Protein AF-A0A849G5W0-F1 (afdb_monomer_lite)

Foldseek 3Di:
DVVCVVVVHDDDPDLQVLLVVDPDNVVSQVVFADPVSPHGDPVSVVSSCVVCVVVVVVVVVVVVD

pLDDT: mean 93.34, std 6.47, range [57.12, 98.38]

Secondary structure (DSSP, 8-state):
-HHHHHTT----S-TTTTGGGSS-HHHHHHHHB-TTSSSB-HHHHHHHHHHHHHHHHHHHHHHH-

Structure (mmCIF, N/CA/C/O backbone):
data_AF-A0A849G5W0-F1
#
_entry.id   AF-A0A849G5W0-F1
#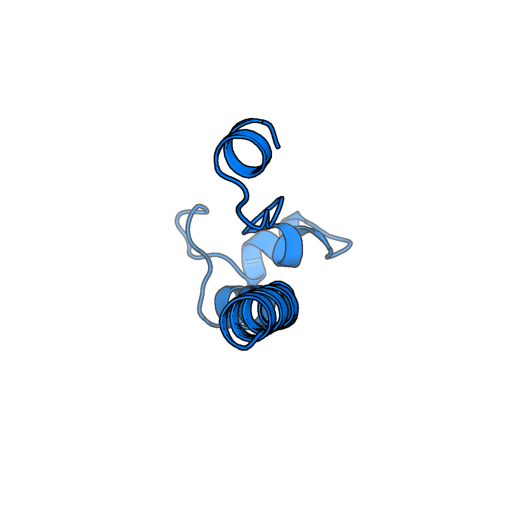
loop_
_atom_site.group_PDB
_atom_site.id
_atom_site.type_symbol
_atom_site.label_atom_id
_atom_site.label_alt_id
_atom_site.label_comp_id
_atom_site.label_asym_id
_atom_site.label_entity_id
_atom_site.label_seq_id
_atom_site.pdbx_PDB_ins_code
_atom_site.Cartn_x
_atom_site.Cartn_y
_atom_site.Cartn_z
_atom_site.occupancy
_atom_site.B_iso_or_equiv
_atom_site.auth_seq_id
_atom_site.auth_comp_id
_atom_site.auth_asym_id
_atom_site.auth_atom_id
_atom_site.pdbx_PDB_model_num
ATOM 1 N N . PRO A 1 1 ? 0.377 7.131 12.157 1.00 92.69 1 PRO A N 1
ATOM 2 C CA . PRO A 1 1 ? 0.145 6.551 13.505 1.00 92.69 1 PRO A CA 1
ATOM 3 C C . PRO A 1 1 ? -0.857 7.366 14.324 1.00 92.69 1 PRO A C 1
ATOM 5 O O . PRO A 1 1 ? -1.945 6.865 14.566 1.00 92.69 1 PRO A O 1
ATOM 8 N N . GLU A 1 2 ? -0.558 8.642 14.597 1.00 97.56 2 GLU A N 1
ATOM 9 C CA . GLU A 1 2 ? -1.355 9.531 15.468 1.00 97.56 2 GLU A CA 1
ATOM 10 C C . GLU A 1 2 ? -2.870 9.532 15.195 1.00 97.56 2 GLU A C 1
ATOM 12 O O . GLU A 1 2 ? -3.663 9.324 16.108 1.00 97.56 2 GLU A O 1
ATOM 17 N N . LEU A 1 3 ? -3.300 9.723 13.941 1.00 97.12 3 LEU A N 1
ATOM 18 C CA . LEU A 1 3 ? -4.733 9.734 13.610 1.00 97.12 3 LEU A CA 1
ATOM 19 C C . LEU A 1 3 ? -5.403 8.383 13.880 1.00 97.12 3 LEU A C 1
ATOM 21 O O . LEU A 1 3 ? -6.509 8.335 14.406 1.00 97.12 3 LEU A O 1
ATOM 25 N N . SER A 1 4 ? -4.722 7.286 13.551 1.00 96.81 4 SER A N 1
ATOM 26 C CA . SER A 1 4 ? -5.253 5.943 13.788 1.00 96.81 4 SER A CA 1
ATOM 27 C C . SER A 1 4 ? -5.451 5.681 15.276 1.00 96.81 4 SER A C 1
ATOM 29 O O . SER A 1 4 ? -6.470 5.137 15.681 1.00 96.81 4 SER A O 1
ATOM 31 N N . GLU A 1 5 ? -4.494 6.122 16.091 1.00 96.75 5 GLU A N 1
ATOM 32 C CA . GLU A 1 5 ? -4.547 6.024 17.549 1.00 96.75 5 GLU A CA 1
ATOM 33 C C . GLU A 1 5 ? -5.660 6.911 18.125 1.00 96.75 5 GLU A C 1
ATOM 35 O O . GLU A 1 5 ? -6.437 6.459 18.961 1.00 96.75 5 GLU A O 1
ATOM 40 N N . THR A 1 6 ? -5.793 8.142 17.619 1.00 98.19 6 THR A N 1
ATOM 41 C CA . THR A 1 6 ? -6.810 9.119 18.051 1.00 98.19 6 THR A CA 1
ATOM 42 C C . THR A 1 6 ? -8.231 8.598 17.848 1.00 98.19 6 THR A C 1
ATOM 44 O O . THR A 1 6 ? -9.102 8.826 18.685 1.00 98.19 6 THR A O 1
ATOM 47 N N . TYR A 1 7 ? -8.469 7.897 16.740 1.00 96.00 7 TYR A N 1
ATOM 48 C CA . TYR A 1 7 ? -9.794 7.401 16.370 1.00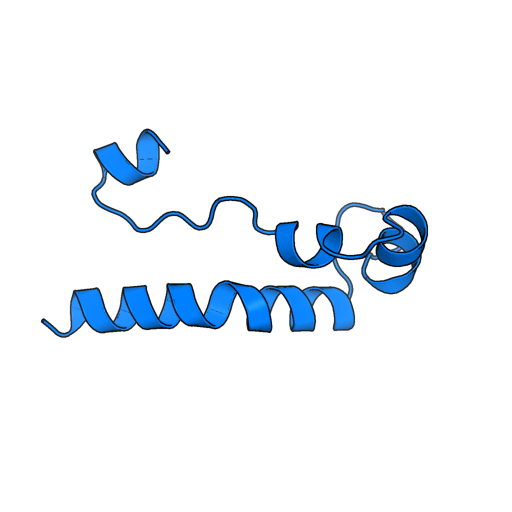 96.00 7 TYR A CA 1
ATOM 49 C C . TYR A 1 7 ? -9.986 5.902 16.625 1.00 96.00 7 TYR A C 1
ATOM 51 O O . TYR A 1 7 ? -11.032 5.363 16.272 1.00 96.00 7 TYR A O 1
ATOM 59 N N . GLY A 1 8 ? -9.006 5.225 17.233 1.00 93.50 8 GLY A N 1
ATOM 60 C CA . GLY A 1 8 ? -9.081 3.791 17.517 1.00 93.50 8 GLY A CA 1
ATOM 61 C C . GLY A 1 8 ? -9.247 2.924 16.265 1.00 93.50 8 GLY A C 1
ATOM 62 O O . GLY A 1 8 ? -9.951 1.918 16.305 1.00 93.50 8 GLY A O 1
ATOM 63 N N . THR A 1 9 ? -8.645 3.316 15.139 1.00 94.19 9 THR A N 1
ATOM 64 C CA . THR A 1 9 ? -8.706 2.560 13.880 1.00 94.19 9 THR A CA 1
ATOM 65 C C . THR A 1 9 ? -7.458 1.707 13.675 1.00 94.19 9 THR A C 1
ATOM 67 O O . THR A 1 9 ? -6.403 1.971 14.255 1.00 94.19 9 THR A O 1
ATOM 70 N N . LEU A 1 10 ? -7.547 0.720 12.781 1.00 95.62 10 LEU A N 1
ATOM 71 C CA . LEU A 1 10 ? -6.372 0.015 12.267 1.00 95.62 10 LEU A CA 1
ATOM 72 C C . LEU A 1 10 ? -5.550 0.912 11.331 1.00 95.62 10 LEU A C 1
ATOM 74 O O . LEU A 1 10 ? -6.105 1.725 10.588 1.00 95.62 10 LEU A O 1
ATOM 78 N N . LEU A 1 11 ? -4.228 0.711 11.321 1.00 96.38 11 LEU A N 1
ATOM 79 C CA . LEU A 1 11 ? -3.295 1.411 10.439 1.00 96.38 11 LEU A CA 1
ATOM 80 C C . LEU A 1 11 ? -2.587 0.432 9.502 1.00 96.38 11 LEU A C 1
ATOM 82 O O . LEU A 1 11 ? -1.791 -0.389 9.948 1.00 96.38 11 LEU A O 1
ATOM 86 N N . TYR A 1 12 ? -2.775 0.608 8.193 1.00 96.38 12 TYR A N 1
ATOM 87 C CA . TYR A 1 12 ? -1.890 0.024 7.186 1.00 96.38 12 TYR A CA 1
ATOM 88 C C . TYR A 1 12 ? -0.822 1.061 6.787 1.00 96.38 12 TYR A C 1
ATOM 90 O O . TYR A 1 12 ? -1.159 2.069 6.163 1.00 96.38 12 TYR A O 1
ATOM 98 N N . PRO A 1 13 ? 0.459 0.879 7.162 1.00 93.25 13 PRO A N 1
ATOM 99 C CA . PRO A 1 13 ? 1.433 1.975 7.214 1.00 93.25 13 PRO A CA 1
ATOM 100 C C . PRO A 1 13 ? 1.903 2.487 5.846 1.00 93.25 13 PRO A C 1
ATOM 102 O O . PRO A 1 13 ? 2.324 3.637 5.741 1.00 93.25 13 PRO A O 1
ATOM 105 N N . ASN A 1 14 ? 1.863 1.657 4.800 1.00 94.31 14 ASN A N 1
ATOM 106 C CA . ASN A 1 14 ? 2.238 2.066 3.449 1.00 94.31 14 ASN A CA 1
ATOM 107 C C . ASN A 1 14 ? 1.448 1.275 2.405 1.00 94.31 14 ASN A C 1
ATOM 109 O O . ASN A 1 14 ? 1.739 0.102 2.165 1.00 94.31 14 ASN A O 1
ATOM 113 N N . PHE A 1 15 ? 0.503 1.945 1.742 1.00 94.00 15 PHE A N 1
ATOM 114 C CA . PHE A 1 15 ? -0.356 1.333 0.728 1.00 94.00 15 PHE A CA 1
ATOM 115 C C . PHE A 1 15 ? 0.435 0.718 -0.439 1.00 94.00 15 PHE A C 1
ATOM 117 O O . PHE A 1 15 ? 0.154 -0.398 -0.861 1.00 94.00 15 PHE A O 1
ATOM 124 N N . LEU A 1 16 ? 1.483 1.405 -0.904 1.00 93.44 16 LEU A N 1
ATOM 125 C CA . LEU A 1 16 ? 2.358 0.939 -1.987 1.00 93.44 16 LEU A CA 1
ATOM 126 C C . LEU A 1 16 ? 3.540 0.100 -1.479 1.00 93.44 16 LEU A C 1
ATOM 128 O O . LEU A 1 16 ? 4.392 -0.317 -2.262 1.00 93.44 16 LEU A O 1
ATOM 132 N N . GLY A 1 17 ? 3.612 -0.168 -0.171 1.00 92.62 17 GLY A N 1
ATOM 133 C CA . GLY A 1 17 ? 4.739 -0.861 0.453 1.00 92.62 17 GLY A CA 1
ATOM 134 C C . GLY A 1 17 ? 4.962 -2.267 -0.102 1.00 92.62 17 GLY A C 1
ATOM 135 O O . GLY A 1 17 ? 6.097 -2.729 -0.139 1.00 92.62 17 GLY A O 1
ATOM 136 N N . ALA A 1 18 ? 3.906 -2.921 -0.596 1.00 93.12 18 ALA A N 1
ATOM 137 C CA . ALA A 1 18 ? 3.997 -4.220 -1.261 1.00 93.12 18 ALA A CA 1
ATOM 138 C C . ALA A 1 18 ? 4.866 -4.186 -2.532 1.00 93.12 18 ALA A C 1
ATOM 140 O O . ALA A 1 18 ? 5.580 -5.147 -2.802 1.00 93.12 18 ALA A O 1
ATOM 141 N N . LEU A 1 19 ? 4.861 -3.069 -3.266 1.00 92.44 19 LEU A N 1
ATOM 142 C CA . LEU A 1 19 ? 5.649 -2.900 -4.492 1.00 92.44 19 LEU A CA 1
ATOM 143 C C . LEU A 1 19 ? 7.130 -2.628 -4.188 1.00 92.44 19 LEU A C 1
ATOM 145 O O . LEU A 1 19 ? 8.006 -2.965 -4.976 1.00 92.44 19 LEU A O 1
ATOM 149 N N . ALA A 1 20 ? 7.419 -2.039 -3.023 1.00 81.69 20 ALA A N 1
ATOM 150 C CA . ALA A 1 20 ? 8.770 -1.680 -2.590 1.00 81.69 20 ALA A CA 1
ATOM 151 C C . ALA A 1 20 ? 9.536 -2.825 -1.900 1.00 81.69 20 ALA A C 1
ATOM 153 O O . ALA A 1 20 ? 10.700 -2.645 -1.558 1.00 81.69 20 ALA A O 1
ATOM 154 N N . LYS A 1 21 ? 8.898 -3.984 -1.680 1.00 79.94 21 LYS A N 1
ATOM 155 C CA . LYS A 1 21 ? 9.551 -5.197 -1.148 1.00 79.94 21 LYS A CA 1
ATOM 156 C C . LYS A 1 21 ? 10.406 -5.929 -2.189 1.00 79.94 21 LYS A C 1
ATOM 158 O O . LYS A 1 21 ? 11.057 -6.906 -1.841 1.00 79.94 21 LYS A O 1
ATOM 163 N N . GLN A 1 22 ? 10.372 -5.483 -3.442 1.00 77.12 22 GLN A N 1
ATOM 164 C CA . GLN A 1 22 ? 11.213 -6.011 -4.509 1.00 77.12 22 GLN A CA 1
ATOM 165 C C . GLN A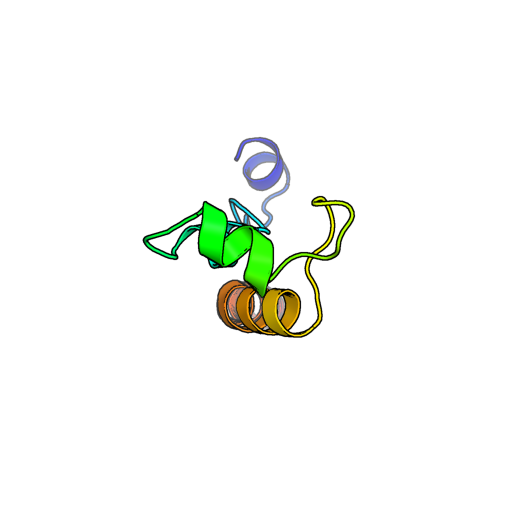 1 22 ? 12.632 -5.454 -4.378 1.00 77.12 22 GLN A C 1
ATOM 167 O O . GLN A 1 22 ? 12.803 -4.252 -4.167 1.00 77.12 22 GLN A O 1
ATOM 172 N N . ASP A 1 23 ? 13.636 -6.316 -4.538 1.00 82.19 23 ASP A N 1
ATOM 173 C CA . ASP A 1 23 ? 15.050 -5.944 -4.387 1.00 82.19 23 ASP A CA 1
ATOM 174 C C . ASP A 1 23 ? 15.471 -4.833 -5.366 1.00 82.19 23 ASP A C 1
ATOM 176 O O . ASP A 1 23 ? 16.246 -3.940 -5.016 1.00 82.19 23 ASP A O 1
ATOM 180 N N . ASP A 1 24 ? 14.917 -4.843 -6.584 1.00 89.25 24 ASP A N 1
ATOM 181 C CA . ASP A 1 24 ? 15.108 -3.787 -7.578 1.00 89.25 24 ASP A CA 1
ATOM 182 C C . ASP A 1 24 ? 13.861 -2.904 -7.696 1.00 89.25 24 ASP A C 1
ATOM 184 O O . ASP A 1 24 ? 12.880 -3.210 -8.381 1.00 89.25 24 ASP A O 1
ATOM 188 N N . ARG A 1 25 ? 13.941 -1.730 -7.067 1.00 85.25 25 ARG A N 1
ATOM 189 C CA . ARG A 1 25 ? 12.880 -0.723 -7.102 1.00 85.25 25 ARG A CA 1
ATOM 190 C C . ARG A 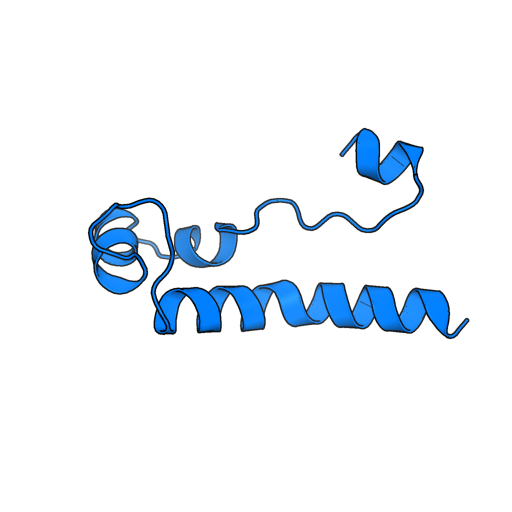1 25 ? 12.605 -0.186 -8.508 1.00 85.25 25 ARG A C 1
ATOM 192 O O . ARG A 1 25 ? 11.468 0.176 -8.797 1.00 85.25 25 ARG A O 1
ATOM 199 N N . LYS A 1 26 ? 13.612 -0.087 -9.380 1.00 88.38 26 LYS A N 1
ATOM 200 C CA . LYS A 1 26 ? 13.423 0.425 -10.744 1.00 88.38 26 LYS A CA 1
ATOM 201 C C . LYS A 1 26 ? 12.698 -0.610 -11.597 1.00 88.38 26 LYS A C 1
ATOM 203 O O . LYS A 1 26 ? 11.777 -0.238 -12.320 1.00 88.38 26 LYS A O 1
ATOM 208 N N . ALA A 1 27 ? 13.077 -1.880 -11.478 1.00 89.94 27 ALA A N 1
ATOM 209 C CA . ALA A 1 27 ? 12.360 -2.975 -12.124 1.00 89.94 27 ALA A CA 1
ATOM 210 C C . ALA A 1 27 ? 10.903 -3.041 -11.639 1.00 89.94 27 ALA A C 1
ATOM 212 O O . ALA A 1 27 ? 9.992 -3.055 -12.460 1.00 89.94 27 ALA A O 1
ATOM 213 N N . ALA A 1 28 ? 10.672 -2.938 -10.327 1.00 89.62 28 ALA A N 1
ATOM 214 C CA . ALA A 1 28 ? 9.326 -2.945 -9.759 1.00 89.62 28 ALA A CA 1
ATOM 215 C C . ALA A 1 28 ? 8.449 -1.782 -10.256 1.00 89.62 28 ALA A C 1
ATOM 217 O O . ALA A 1 28 ? 7.263 -1.972 -10.514 1.00 89.62 28 ALA A O 1
ATOM 218 N N . LEU A 1 29 ? 9.015 -0.581 -10.425 1.00 89.94 29 LEU A N 1
ATOM 219 C CA . LEU A 1 29 ? 8.283 0.549 -11.007 1.00 89.94 29 LEU A CA 1
ATOM 220 C C . LEU A 1 29 ? 7.911 0.302 -12.474 1.00 89.94 29 LEU A C 1
ATOM 222 O O . LEU A 1 29 ? 6.824 0.683 -12.887 1.00 89.94 29 LEU A O 1
ATOM 226 N N . LEU A 1 30 ? 8.788 -0.330 -13.257 1.00 92.44 30 LEU A N 1
ATOM 227 C CA . LEU A 1 30 ? 8.496 -0.666 -14.655 1.00 92.44 30 LEU A CA 1
ATOM 228 C C . LEU A 1 30 ? 7.446 -1.778 -14.778 1.00 92.44 30 LEU A C 1
ATOM 230 O O . LEU A 1 30 ? 6.662 -1.771 -15.722 1.00 92.44 30 LEU A O 1
ATOM 234 N N . GLU A 1 31 ? 7.446 -2.727 -13.844 1.00 95.12 31 GLU A N 1
ATOM 235 C CA . GLU A 1 31 ? 6.590 -3.911 -13.890 1.00 95.12 31 GLU A CA 1
ATOM 236 C C . GLU A 1 31 ? 5.199 -3.672 -13.294 1.00 95.12 31 GLU A C 1
ATOM 238 O O . GLU A 1 31 ? 4.212 -4.148 -13.849 1.00 95.12 31 GLU A O 1
ATOM 243 N N . TYR A 1 32 ? 5.096 -2.921 -12.193 1.00 97.06 32 TYR A N 1
ATOM 244 C CA . TYR A 1 32 ? 3.868 -2.837 -11.390 1.00 97.06 32 TYR A CA 1
ATOM 245 C C . TYR A 1 32 ? 3.168 -1.473 -11.424 1.00 97.06 32 TYR A C 1
ATOM 247 O O . TYR A 1 32 ? 2.096 -1.332 -10.831 1.00 97.06 32 TYR A O 1
ATOM 255 N N . MET A 1 33 ? 3.729 -0.473 -12.112 1.00 96.44 33 MET A N 1
ATOM 256 C CA . MET A 1 33 ? 3.118 0.855 -12.256 1.00 96.44 33 MET A CA 1
ATOM 257 C C . MET A 1 33 ? 2.608 1.110 -13.676 1.00 96.44 33 MET A C 1
ATOM 259 O O . MET A 1 33 ? 3.023 0.485 -14.650 1.00 96.44 33 MET A O 1
ATOM 263 N N . GLN A 1 34 ? 1.682 2.054 -13.786 1.00 97.50 34 GLN A N 1
ATOM 264 C CA . GLN A 1 34 ? 1.248 2.654 -15.040 1.00 97.50 34 GLN A CA 1
ATOM 265 C C . GLN A 1 34 ? 2.306 3.650 -15.551 1.00 97.50 34 GLN A C 1
ATOM 267 O O . GLN A 1 34 ? 3.157 4.096 -14.774 1.00 97.50 34 GLN A O 1
ATOM 272 N N . PRO A 1 35 ? 2.258 4.054 -16.838 1.00 95.88 35 PRO A N 1
ATOM 273 C CA . PRO A 1 35 ? 3.253 4.958 -17.426 1.00 95.88 35 PRO A CA 1
ATOM 274 C C . PRO A 1 35 ? 3.400 6.321 -16.734 1.00 95.88 35 PRO A C 1
ATOM 276 O O . PRO A 1 35 ? 4.412 6.989 -16.926 1.00 95.88 35 PRO A O 1
ATOM 279 N N . ASP A 1 36 ? 2.412 6.745 -15.942 1.00 95.19 36 ASP A N 1
ATOM 280 C CA . ASP A 1 36 ? 2.475 7.991 -15.172 1.00 95.19 36 ASP A CA 1
ATOM 281 C C . ASP A 1 36 ? 3.365 7.910 -13.920 1.00 95.19 36 ASP A C 1
ATOM 283 O O . ASP A 1 36 ? 3.686 8.940 -13.330 1.00 95.19 36 ASP A O 1
ATOM 287 N N . GLY A 1 37 ? 3.776 6.704 -13.514 1.00 91.69 37 GLY A N 1
ATOM 28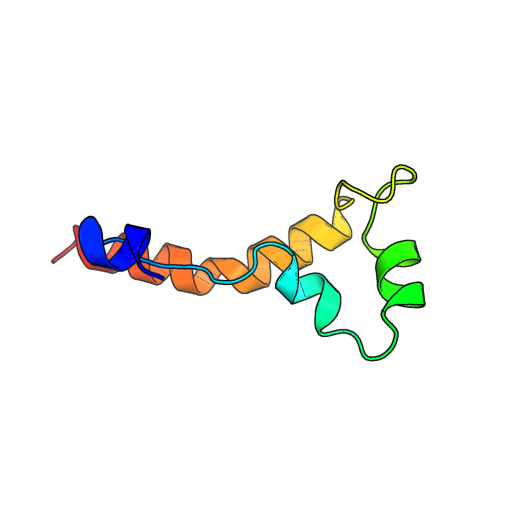8 C CA . GLY A 1 37 ? 4.614 6.473 -12.339 1.00 91.69 37 GLY A CA 1
ATOM 289 C C . GLY A 1 37 ? 3.929 6.746 -10.995 1.00 91.69 37 GLY A C 1
ATOM 290 O O . GLY A 1 37 ? 4.610 6.748 -9.970 1.00 91.69 37 GLY A O 1
ATOM 291 N N . ILE A 1 38 ? 2.612 6.970 -10.977 1.00 93.44 38 ILE A N 1
ATOM 292 C CA . ILE A 1 38 ? 1.827 7.289 -9.774 1.00 93.44 38 ILE A CA 1
ATOM 293 C C . ILE A 1 38 ? 0.845 6.160 -9.456 1.00 93.44 38 ILE A C 1
ATOM 295 O O . ILE A 1 38 ? 0.677 5.808 -8.287 1.00 93.44 38 ILE A O 1
ATOM 299 N N . HIS A 1 39 ? 0.229 5.558 -10.474 1.00 97.12 39 HIS A N 1
ATOM 300 C CA . HIS A 1 39 ? -0.791 4.531 -10.277 1.00 97.12 39 HIS A CA 1
ATOM 301 C C . HIS A 1 39 ? -0.233 3.119 -10.485 1.00 97.12 39 HIS A C 1
ATOM 303 O O . HIS A 1 39 ? 0.479 2.889 -11.461 1.00 97.12 39 HIS A O 1
ATOM 309 N N . PRO A 1 40 ? -0.579 2.138 -9.633 1.00 97.62 40 PRO A N 1
ATOM 310 C CA . PRO A 1 40 ? -0.311 0.733 -9.920 1.00 97.62 40 PRO A CA 1
ATOM 311 C C . PRO A 1 40 ? -1.100 0.240 -11.143 1.00 97.62 40 PRO A C 1
ATOM 313 O O . PRO A 1 40 ? -2.217 0.697 -11.410 1.00 97.62 40 PRO A O 1
ATOM 316 N N . ASN A 1 41 ? -0.540 -0.714 -11.883 1.00 98.12 41 ASN A N 1
ATOM 317 C CA . ASN A 1 41 ? -1.275 -1.478 -12.895 1.00 98.12 41 ASN A CA 1
ATOM 318 C C . ASN A 1 41 ? -2.003 -2.680 -12.254 1.00 98.12 41 ASN A C 1
ATOM 320 O O . ASN A 1 41 ? -1.995 -2.829 -11.032 1.00 98.12 41 ASN A O 1
ATOM 324 N N . SER A 1 42 ? -2.651 -3.534 -13.054 1.00 98.38 42 SER A N 1
ATOM 325 C CA . SER A 1 42 ? -3.415 -4.682 -12.536 1.00 98.38 42 SER A CA 1
ATOM 326 C C . SER A 1 42 ? -2.578 -5.625 -11.668 1.00 98.38 42 SER A C 1
ATOM 328 O O . SER A 1 42 ? -3.043 -6.043 -10.611 1.00 98.38 42 SER A O 1
ATOM 330 N N . GLU A 1 43 ? -1.337 -5.909 -12.062 1.00 97.56 43 GLU A N 1
ATOM 331 C CA . GLU A 1 43 ? -0.436 -6.775 -11.294 1.00 97.56 43 GLU A CA 1
ATOM 332 C C . GLU A 1 43 ? 0.012 -6.102 -9.993 1.00 97.56 43 GLU A C 1
ATOM 334 O O . GLU A 1 43 ? -0.004 -6.717 -8.925 1.00 97.56 43 GLU A O 1
ATOM 339 N N . GLY A 1 44 ? 0.317 -4.802 -10.046 1.00 96.94 44 GLY A N 1
ATOM 340 C CA . GLY A 1 44 ? 0.625 -4.020 -8.852 1.00 96.94 44 GLY A CA 1
ATOM 341 C C . GLY A 1 44 ? -0.539 -3.989 -7.857 1.00 96.94 44 GLY A C 1
ATOM 342 O O . GLY A 1 44 ? -0.338 -4.164 -6.654 1.00 96.94 44 GLY A O 1
ATOM 343 N N . VAL A 1 45 ? -1.773 -3.840 -8.348 1.00 98.12 45 VAL A N 1
ATOM 344 C CA . VAL A 1 45 ? -2.983 -3.931 -7.517 1.00 98.12 45 VAL A CA 1
ATOM 345 C C . VAL A 1 45 ? -3.113 -5.319 -6.890 1.00 98.12 45 VAL A C 1
ATOM 347 O O . VAL A 1 45 ? -3.366 -5.401 -5.688 1.00 98.12 45 VAL A O 1
ATOM 350 N N . SER A 1 46 ? -2.891 -6.400 -7.644 1.00 98.00 46 SER A N 1
ATOM 351 C CA . SER A 1 46 ? -2.938 -7.773 -7.115 1.00 98.00 46 SER A CA 1
ATOM 352 C C . SER A 1 46 ? -1.971 -7.975 -5.942 1.00 98.00 46 SER A C 1
ATOM 354 O O . SER A 1 46 ? -2.360 -8.524 -4.908 1.00 98.00 46 SER A O 1
ATOM 356 N N . LEU A 1 47 ? -0.739 -7.462 -6.046 1.00 96.31 47 LEU A N 1
ATOM 357 C CA . LEU A 1 47 ? 0.242 -7.506 -4.955 1.00 96.31 47 LEU A CA 1
ATOM 358 C C . LEU A 1 47 ? -0.207 -6.709 -3.724 1.00 96.31 47 LEU A C 1
ATOM 360 O O . LEU A 1 47 ? -0.076 -7.180 -2.589 1.00 96.31 47 LEU A O 1
ATOM 364 N N . ILE A 1 48 ? -0.744 -5.505 -3.932 1.00 97.06 48 ILE A N 1
ATOM 365 C CA . ILE A 1 48 ? -1.244 -4.657 -2.844 1.00 97.06 48 ILE A CA 1
ATOM 366 C C . ILE A 1 48 ? -2.411 -5.346 -2.130 1.00 97.06 48 ILE A C 1
ATOM 368 O O . ILE A 1 48 ? -2.400 -5.427 -0.903 1.00 97.06 48 ILE A O 1
ATOM 372 N N . VAL A 1 49 ? -3.372 -5.900 -2.876 1.00 97.94 49 VAL A N 1
ATOM 373 C CA . VAL A 1 49 ? -4.533 -6.618 -2.325 1.00 97.94 49 VAL A CA 1
ATOM 374 C C . VAL A 1 49 ? -4.095 -7.834 -1.508 1.00 97.94 49 VAL A C 1
ATOM 376 O O . VAL A 1 49 ? -4.558 -8.007 -0.381 1.00 97.94 49 VAL A O 1
ATOM 379 N N . GLY A 1 50 ? -3.156 -8.636 -2.020 1.00 97.19 50 GLY A N 1
ATOM 380 C CA . GLY A 1 50 ? -2.610 -9.775 -1.276 1.00 97.19 50 GLY A CA 1
ATOM 381 C C . GLY A 1 50 ? -1.925 -9.363 0.033 1.00 97.19 50 GLY A C 1
ATOM 382 O O . GLY A 1 50 ? -2.030 -10.059 1.040 1.00 97.19 50 GLY A O 1
ATOM 383 N N . SER A 1 51 ? -1.270 -8.201 0.043 1.00 96.81 51 SER A N 1
ATOM 384 C CA . SER A 1 51 ? -0.564 -7.664 1.211 1.00 96.81 51 SER A CA 1
ATOM 385 C C . SER A 1 51 ? -1.497 -7.013 2.245 1.00 96.81 51 SER A C 1
ATOM 387 O O . SER A 1 51 ? -1.288 -7.171 3.449 1.00 96.81 51 SER A O 1
ATOM 389 N N . ILE A 1 52 ? -2.529 -6.281 1.809 1.00 97.44 52 ILE A N 1
ATOM 390 C CA . ILE A 1 52 ? -3.479 -5.599 2.707 1.00 97.44 52 ILE A CA 1
ATOM 391 C C . ILE A 1 52 ? -4.580 -6.537 3.224 1.00 97.44 52 ILE A C 1
ATOM 393 O O . ILE A 1 52 ? -5.123 -6.296 4.299 1.00 97.44 52 ILE A O 1
ATOM 397 N N . GLY A 1 53 ? -4.879 -7.630 2.511 1.00 97.25 53 GLY A N 1
ATOM 398 C CA . GLY A 1 53 ? -5.939 -8.586 2.847 1.00 97.25 53 GLY A CA 1
ATOM 399 C C . GLY A 1 53 ? -5.985 -9.019 4.322 1.00 97.25 53 GLY A C 1
ATOM 400 O O . GLY A 1 53 ? -7.052 -8.925 4.928 1.00 97.25 53 GLY A O 1
ATOM 401 N N . PRO A 1 54 ? -4.861 -9.413 4.955 1.00 96.62 54 PRO A N 1
ATOM 402 C CA . PRO A 1 54 ? -4.843 -9.751 6.380 1.00 96.62 54 PRO A CA 1
ATOM 403 C C . PRO A 1 54 ? -5.310 -8.621 7.316 1.00 96.62 54 PRO A C 1
ATOM 405 O O . PRO A 1 54 ? -6.019 -8.899 8.276 1.00 96.62 54 PRO A O 1
ATOM 408 N N . HIS A 1 55 ? -4.996 -7.354 7.014 1.00 96.00 55 HIS A N 1
ATOM 409 C CA . HIS A 1 55 ? -5.449 -6.201 7.812 1.00 96.00 55 HIS A CA 1
ATOM 410 C C . HIS A 1 55 ? -6.954 -5.953 7.632 1.00 96.00 55 HIS A C 1
ATOM 412 O O . HIS A 1 55 ? -7.644 -5.534 8.556 1.00 96.00 55 HIS A O 1
ATOM 418 N N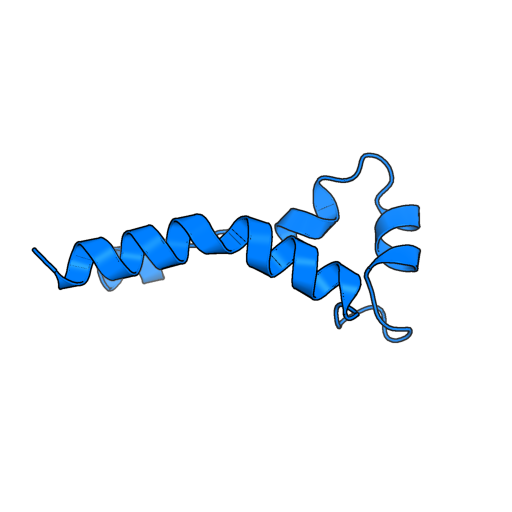 . VAL A 1 56 ? -7.492 -6.244 6.443 1.00 96.25 56 VAL A N 1
ATOM 419 C CA . VAL A 1 56 ? -8.943 -6.207 6.207 1.00 96.25 56 VAL A CA 1
ATOM 420 C C . VAL A 1 56 ? -9.643 -7.315 6.997 1.00 96.25 56 VAL A C 1
ATOM 422 O O . VAL A 1 56 ? -10.712 -7.088 7.555 1.00 96.25 56 VAL A O 1
ATOM 425 N N . MET A 1 57 ? -9.042 -8.502 7.098 1.00 97.31 57 MET A N 1
ATOM 426 C CA . MET A 1 57 ? -9.579 -9.578 7.937 1.00 97.31 57 MET A CA 1
ATOM 427 C C . MET A 1 57 ? -9.537 -9.229 9.428 1.00 97.31 57 MET A C 1
ATOM 429 O O . MET A 1 57 ? -10.495 -9.519 10.140 1.00 97.31 57 MET A O 1
ATOM 433 N N . GLU A 1 58 ? -8.474 -8.569 9.893 1.00 95.81 58 GLU A N 1
ATOM 434 C CA . GLU A 1 58 ? -8.399 -8.014 11.250 1.00 95.81 58 GLU A CA 1
ATOM 435 C C . GLU A 1 58 ? -9.539 -7.018 11.502 1.00 95.81 58 GLU A C 1
ATOM 437 O O . GLU A 1 58 ? -10.252 -7.146 12.496 1.00 95.81 58 GLU A O 1
ATOM 442 N N . LEU A 1 59 ? -9.796 -6.108 10.554 1.00 94.62 59 LEU A N 1
ATOM 443 C CA . LEU A 1 59 ? -10.917 -5.168 10.635 1.00 94.62 59 LEU A CA 1
ATOM 444 C C . LEU A 1 59 ? -12.265 -5.887 10.766 1.00 94.62 59 LEU A C 1
ATOM 446 O O . LEU A 1 59 ? -13.100 -5.490 11.573 1.00 94.62 59 LEU A O 1
ATOM 450 N N . VAL A 1 60 ? -12.488 -6.944 9.979 1.00 96.19 60 VAL A N 1
ATOM 451 C CA . VAL A 1 60 ? -13.726 -7.736 10.042 1.00 96.19 60 VAL A CA 1
ATOM 452 C C . VAL A 1 60 ? -13.891 -8.403 11.407 1.00 96.19 60 VAL A C 1
ATOM 454 O O . VAL A 1 60 ? -15.008 -8.451 11.918 1.00 96.19 60 VAL A O 1
ATOM 457 N N . ASN A 1 61 ? -12.809 -8.912 11.996 1.00 95.88 61 ASN A N 1
ATOM 458 C CA . ASN A 1 61 ? -12.862 -9.558 13.306 1.00 95.88 61 ASN A CA 1
ATOM 459 C C . ASN A 1 61 ? -13.185 -8.555 14.423 1.00 95.88 61 ASN A C 1
ATOM 461 O O . ASN A 1 61 ? -14.037 -8.856 15.248 1.00 95.88 61 ASN A O 1
ATOM 465 N N . LEU A 1 62 ? -12.624 -7.340 14.383 1.00 91.81 62 LEU A N 1
ATOM 466 C CA . LEU A 1 62 ? -12.913 -6.286 15.369 1.00 91.81 62 LEU A CA 1
ATOM 467 C C . LEU A 1 62 ? -14.393 -5.881 15.454 1.00 91.81 62 LEU A C 1
ATOM 469 O O . LEU A 1 62 ? -14.813 -5.347 16.471 1.00 91.81 62 LEU A O 1
ATOM 473 N N . VAL A 1 63 ? -15.170 -6.076 14.384 1.00 88.94 63 VAL A N 1
ATOM 474 C CA . VAL A 1 63 ? -16.603 -5.721 14.341 1.00 88.94 63 VAL A CA 1
ATOM 475 C C . VAL A 1 63 ? -17.503 -6.893 14.756 1.00 88.94 63 VAL A C 1
ATOM 477 O O . VAL A 1 63 ? -18.697 -6.707 14.983 1.00 88.94 63 VAL A O 1
ATOM 480 N N . ARG A 1 64 ? -16.969 -8.118 14.792 1.00 86.50 64 ARG A N 1
ATOM 481 C CA . ARG A 1 64 ? -17.736 -9.328 15.125 1.00 86.50 64 ARG A CA 1
ATOM 482 C C . ARG A 1 64 ? -17.769 -9.635 16.621 1.00 86.50 64 ARG A C 1
ATOM 484 O O . ARG A 1 64 ? -18.683 -10.352 17.030 1.00 86.50 64 ARG A O 1
ATOM 491 N N . ASP A 1 65 ? -16.801 -9.125 17.371 1.00 57.12 65 ASP A N 1
ATOM 492 C CA . ASP A 1 65 ? -16.721 -9.202 18.835 1.00 57.12 65 ASP A CA 1
ATOM 493 C C . ASP A 1 65 ? -17.510 -8.058 19.500 1.00 57.12 65 ASP A C 1
ATOM 495 O O . ASP A 1 65 ? -18.096 -8.301 20.582 1.00 57.12 65 ASP A O 1
#

Radius of gyration: 14.4 Å; chains: 1; bounding box: 33×20×36 Å

Sequence (65 aa):
PELSETYGTLLYPNFLGALAKQDDRKAALLEYMQPDGIHPNSEGVSLIVGSIGPHVMELVNLVRD